Protein AF-A0A971MQJ8-F1 (afdb_monomer)

Foldseek 3Di:
DDDDDDQDDQPPADAQPLVVVCVPDPVLVVLQVVLCVVVVHNLVCCRHPNDPVVCNPPSNVGSNSVSD

Mean predicted aligned error: 2.27 Å

Secondary structure (DSSP, 8-state):
---------TT---TTTTHHHHHH-HHHHHHHHHHHHHHSS-HHHHHHTS-HHHHTSHHHHHHHHHH-

pLDDT: mean 97.25, std 2.44, range [79.94, 98.56]

Structure (mmCIF, N/CA/C/O backbone):
data_AF-A0A971MQJ8-F1
#
_entry.id   AF-A0A971MQJ8-F1
#
loop_
_atom_site.group_PDB
_atom_site.id
_atom_site.type_symbol
_atom_site.label_atom_id
_atom_site.label_alt_id
_atom_site.label_comp_id
_atom_site.label_asym_id
_atom_site.label_entity_id
_atom_site.label_seq_id
_atom_site.pdbx_PDB_ins_code
_atom_site.Cartn_x
_atom_site.Cartn_y
_atom_site.Cartn_z
_atom_site.occupancy
_atom_site.B_iso_or_equiv
_atom_site.auth_seq_id
_atom_site.auth_comp_id
_atom_site.auth_asym_id
_atom_site.auth_atom_id
_atom_site.pdbx_PDB_model_num
ATOM 1 N N . MET A 1 1 ? 26.677 -18.799 -2.383 1.00 79.94 1 MET A N 1
ATOM 2 C CA . MET A 1 1 ? 26.070 -17.622 -1.719 1.00 79.94 1 MET A CA 1
ATOM 3 C C . MET A 1 1 ? 24.584 -17.904 -1.539 1.00 79.94 1 MET A C 1
ATOM 5 O O . MET A 1 1 ? 24.004 -18.450 -2.467 1.00 79.94 1 MET A O 1
ATOM 9 N N . LYS A 1 2 ? 23.986 -17.620 -0.377 1.00 92.12 2 LYS A N 1
ATOM 10 C CA . LYS A 1 2 ? 22.533 -17.765 -0.159 1.00 92.12 2 LYS A CA 1
ATOM 11 C C . LYS A 1 2 ? 21.928 -16.376 0.052 1.00 92.12 2 LYS A C 1
ATOM 13 O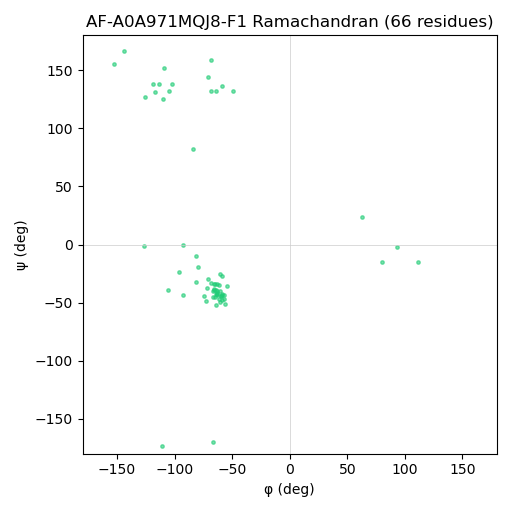 O . LYS A 1 2 ? 22.547 -15.563 0.730 1.00 92.12 2 LYS A O 1
ATOM 18 N N . LEU A 1 3 ? 20.768 -16.122 -0.551 1.00 95.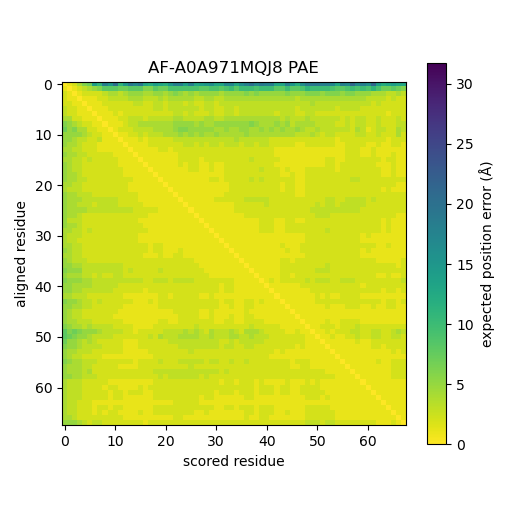94 3 LEU A N 1
ATOM 19 C CA . LEU A 1 3 ? 20.031 -14.861 -0.448 1.00 95.94 3 LEU A CA 1
ATOM 20 C C . LEU A 1 3 ? 18.865 -15.028 0.534 1.00 95.94 3 LEU A C 1
ATOM 22 O O . LEU A 1 3 ? 18.178 -16.047 0.492 1.00 95.94 3 LEU A O 1
ATOM 26 N N . ALA A 1 4 ? 18.642 -14.027 1.382 1.00 97.38 4 ALA A N 1
ATOM 27 C CA . ALA A 1 4 ? 17.449 -13.899 2.211 1.00 97.38 4 ALA A CA 1
ATOM 28 C C . ALA A 1 4 ? 16.721 -12.606 1.828 1.00 97.38 4 ALA A C 1
ATOM 30 O O . ALA A 1 4 ? 17.366 -11.581 1.611 1.00 97.38 4 ALA A O 1
ATOM 31 N N . LEU A 1 5 ? 15.394 -12.670 1.736 1.00 97.00 5 LEU A N 1
ATOM 32 C CA . LEU A 1 5 ? 14.535 -11.515 1.490 1.00 97.00 5 LEU A CA 1
ATOM 33 C C . LEU A 1 5 ? 13.840 -11.148 2.799 1.00 97.00 5 LEU A C 1
ATOM 35 O O . LEU A 1 5 ? 13.313 -12.023 3.485 1.00 97.00 5 LEU A O 1
ATOM 39 N N . LEU A 1 6 ? 13.866 -9.866 3.143 1.00 96.88 6 LEU A N 1
ATOM 40 C CA . LEU A 1 6 ? 13.192 -9.319 4.312 1.00 96.88 6 LEU A CA 1
ATOM 41 C C . LEU A 1 6 ? 12.138 -8.333 3.827 1.00 96.88 6 LEU A C 1
ATOM 43 O O . LEU A 1 6 ? 12.442 -7.459 3.017 1.00 96.88 6 LEU A O 1
ATOM 47 N N . PHE A 1 7 ? 10.926 -8.476 4.345 1.00 96.31 7 PHE A N 1
ATOM 48 C CA . PHE A 1 7 ? 9.808 -7.592 4.045 1.00 96.31 7 PHE A CA 1
ATOM 49 C C . PHE A 1 7 ? 9.500 -6.776 5.307 1.00 96.31 7 PHE A C 1
ATOM 51 O O . PHE A 1 7 ? 9.355 -7.371 6.380 1.00 96.31 7 PHE A O 1
ATOM 58 N N . PRO A 1 8 ? 9.479 -5.434 5.229 1.00 94.81 8 PRO A N 1
ATOM 59 C CA . PRO A 1 8 ? 9.191 -4.585 6.378 1.00 94.81 8 PRO A CA 1
ATOM 60 C C . PRO A 1 8 ? 7.728 -4.726 6.825 1.00 94.81 8 PRO A C 1
ATOM 62 O O . PRO A 1 8 ? 6.867 -5.160 6.065 1.00 94.81 8 PRO A O 1
ATOM 65 N N . GLY A 1 9 ? 7.456 -4.370 8.082 1.00 94.69 9 GLY A N 1
ATOM 66 C CA . GLY A 1 9 ? 6.115 -4.400 8.670 1.00 94.69 9 GLY A CA 1
ATOM 67 C C . GLY A 1 9 ? 5.556 -3.005 8.951 1.00 94.69 9 GLY A C 1
ATOM 68 O O . GLY A 1 9 ? 6.168 -1.991 8.620 1.00 94.69 9 GLY A O 1
ATOM 69 N N . GLN A 1 10 ? 4.398 -2.960 9.617 1.00 93.94 10 GLN A N 1
ATOM 70 C CA . GLN A 1 10 ? 3.738 -1.719 10.037 1.00 93.94 10 GLN A CA 1
ATOM 71 C C . GLN A 1 10 ? 4.707 -0.771 10.766 1.00 93.94 10 GLN A C 1
ATOM 73 O O . GLN A 1 10 ? 5.435 -1.184 11.667 1.00 93.94 10 GLN A O 1
ATOM 78 N N . GLY A 1 11 ? 4.699 0.504 10.374 1.00 94.19 11 GLY A N 1
ATOM 79 C CA . GLY A 1 11 ? 5.652 1.527 10.811 1.00 94.19 11 GLY A CA 1
ATOM 80 C C . GLY A 1 11 ? 6.602 1.997 9.704 1.00 94.19 11 GLY A C 1
ATOM 81 O O . GLY A 1 11 ? 7.226 3.042 9.860 1.00 94.19 11 GLY A O 1
ATOM 82 N N . SER A 1 12 ? 6.702 1.271 8.583 1.00 96.94 12 SER A N 1
ATOM 83 C CA . SER A 1 12 ? 7.521 1.663 7.427 1.00 96.94 12 SER A CA 1
ATOM 84 C C . SER A 1 12 ? 6.774 2.463 6.353 1.00 96.94 12 SER A C 1
ATOM 86 O O . SER A 1 12 ? 7.370 2.787 5.329 1.00 96.94 12 SER A O 1
ATOM 88 N N . GLN A 1 13 ? 5.478 2.728 6.531 1.00 97.69 13 GLN A N 1
ATOM 89 C CA . GLN A 1 13 ? 4.652 3.429 5.547 1.00 97.69 13 GLN A CA 1
ATOM 90 C C . GLN A 1 13 ? 5.001 4.920 5.451 1.00 97.69 13 GLN A C 1
ATOM 92 O O . GLN A 1 13 ? 5.292 5.569 6.456 1.00 97.69 13 GLN A O 1
ATOM 97 N N . TYR A 1 14 ? 4.931 5.473 4.243 1.00 98.25 14 TYR A N 1
ATOM 98 C CA . TYR A 1 14 ? 5.130 6.897 3.970 1.00 98.25 14 TYR A CA 1
ATOM 99 C C . TYR A 1 14 ? 4.358 7.307 2.712 1.00 98.25 14 TYR A C 1
ATOM 101 O O . TYR A 1 14 ? 4.101 6.483 1.837 1.00 98.25 14 TYR A O 1
ATOM 109 N N . ILE A 1 15 ? 4.003 8.588 2.600 1.00 98.38 15 ILE A N 1
ATOM 110 C CA . ILE A 1 15 ? 3.309 9.106 1.413 1.00 98.38 15 ILE A CA 1
ATOM 111 C C . ILE A 1 15 ? 4.249 9.095 0.203 1.00 98.38 15 ILE A C 1
ATOM 113 O O . ILE A 1 15 ? 5.393 9.537 0.290 1.00 98.38 15 ILE A O 1
ATOM 117 N N . GLY A 1 16 ? 3.760 8.569 -0.919 1.00 98.25 16 GLY A N 1
ATOM 118 C CA . GLY A 1 16 ? 4.527 8.315 -2.141 1.00 98.25 16 GLY A CA 1
ATOM 119 C C . GLY A 1 16 ? 5.106 6.897 -2.238 1.00 98.25 16 GLY A C 1
ATOM 120 O O . GLY A 1 16 ? 5.730 6.562 -3.249 1.00 98.25 16 GLY A O 1
ATOM 121 N N . MET A 1 17 ? 4.911 6.039 -1.226 1.00 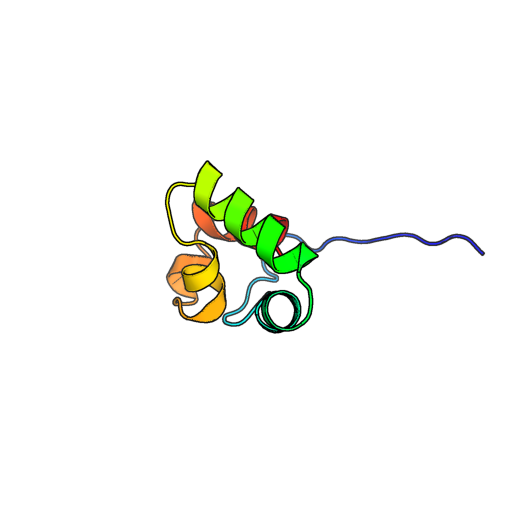98.25 17 MET A N 1
ATOM 122 C CA . MET A 1 17 ? 5.371 4.647 -1.277 1.00 98.25 17 MET A CA 1
ATOM 123 C C . MET A 1 17 ? 4.756 3.901 -2.470 1.00 98.25 17 MET A C 1
ATOM 125 O O . MET A 1 17 ? 3.574 4.044 -2.768 1.00 98.25 17 MET A O 1
ATOM 129 N N . GLY A 1 18 ? 5.566 3.118 -3.185 1.00 97.81 18 GLY A N 1
ATOM 130 C CA . GLY A 1 18 ? 5.118 2.343 -4.350 1.00 97.81 18 GLY A CA 1
ATOM 131 C C . GLY A 1 18 ? 4.991 3.123 -5.665 1.00 97.81 18 GLY A C 1
ATOM 132 O O . GLY A 1 18 ? 4.970 2.500 -6.727 1.00 97.81 18 GLY A O 1
ATOM 133 N N . GLU A 1 19 ? 4.983 4.462 -5.649 1.00 98.25 19 GLU A N 1
ATOM 134 C CA . GLU A 1 19 ? 4.715 5.271 -6.849 1.00 98.25 19 GLU A CA 1
ATOM 135 C C . GLU A 1 19 ? 5.776 5.069 -7.943 1.00 98.25 19 GLU A C 1
ATOM 137 O O . GLU A 1 19 ? 5.456 4.910 -9.126 1.00 98.25 19 GLU A O 1
ATOM 142 N N . MET A 1 20 ? 7.052 5.018 -7.552 1.00 98.12 20 MET A N 1
ATOM 143 C CA . MET A 1 20 ? 8.152 4.752 -8.479 1.00 98.12 20 MET A CA 1
ATOM 144 C C . MET A 1 20 ? 7.987 3.386 -9.154 1.00 98.12 20 MET A C 1
ATOM 146 O O . MET A 1 20 ? 8.129 3.289 -10.376 1.00 98.12 20 MET A O 1
ATOM 150 N N . TYR A 1 21 ? 7.625 2.348 -8.396 1.00 98.12 21 TYR A N 1
ATOM 151 C CA . TYR A 1 21 ? 7.422 1.016 -8.957 1.00 98.12 21 TYR A CA 1
ATOM 152 C C . TYR A 1 21 ? 6.216 0.983 -9.894 1.00 98.12 21 TYR A C 1
ATOM 154 O O . TYR A 1 21 ? 6.326 0.498 -11.019 1.00 98.12 21 TYR A O 1
ATOM 162 N N . TYR A 1 22 ? 5.100 1.585 -9.482 1.00 98.19 22 TYR A N 1
ATOM 163 C CA . TYR A 1 22 ? 3.890 1.703 -10.291 1.00 98.19 22 TYR A CA 1
ATOM 164 C C . TYR A 1 22 ? 4.149 2.411 -11.633 1.00 98.19 22 TYR A C 1
ATOM 166 O O . TYR A 1 22 ? 3.688 1.962 -12.687 1.00 98.19 22 TYR A O 1
ATOM 174 N N . LYS A 1 23 ? 4.924 3.504 -11.638 1.00 98.06 23 LYS A N 1
ATOM 175 C CA . LYS A 1 23 ? 5.253 4.245 -12.869 1.00 98.06 23 LYS A CA 1
ATOM 176 C C . LYS A 1 23 ? 6.135 3.428 -13.816 1.00 98.06 23 LYS A C 1
ATOM 178 O O . LYS A 1 23 ? 5.894 3.424 -15.023 1.00 98.06 23 LYS A O 1
ATOM 183 N N . ASN A 1 24 ? 7.112 2.696 -13.284 1.00 98.56 24 ASN A N 1
ATOM 184 C CA . ASN A 1 24 ? 8.157 2.072 -14.099 1.00 98.56 24 ASN A CA 1
ATOM 185 C C . ASN A 1 24 ? 7.889 0.605 -14.469 1.00 98.56 24 ASN A C 1
ATOM 187 O O . ASN A 1 24 ? 8.389 0.144 -15.492 1.00 98.56 24 ASN A O 1
ATOM 191 N N . PHE A 1 25 ? 7.074 -0.125 -13.703 1.00 98.50 25 PHE A N 1
ATOM 192 C CA . PHE A 1 25 ? 6.875 -1.563 -13.896 1.00 98.50 25 PHE A CA 1
ATOM 193 C C . PHE A 1 25 ? 5.395 -1.919 -14.049 1.00 98.50 25 PHE A C 1
ATOM 195 O O . PHE A 1 25 ? 4.563 -1.605 -13.201 1.00 98.50 25 PHE A O 1
ATOM 202 N N . SER A 1 26 ? 5.054 -2.635 -15.125 1.00 98.31 26 SER A N 1
ATOM 203 C CA . SER A 1 26 ? 3.686 -3.125 -15.350 1.00 98.31 26 SER A CA 1
ATOM 204 C C . SER A 1 26 ? 3.231 -4.115 -14.279 1.00 98.31 26 SER A C 1
ATOM 206 O O . SER A 1 26 ? 2.064 -4.089 -13.908 1.00 98.31 26 SER A O 1
ATOM 208 N N . ALA A 1 27 ? 4.147 -4.931 -13.743 1.00 98.44 27 ALA A N 1
ATOM 209 C CA . ALA A 1 27 ? 3.863 -5.846 -12.638 1.00 98.44 27 ALA A CA 1
ATOM 210 C C . ALA A 1 27 ? 3.325 -5.107 -11.405 1.00 98.44 27 ALA A C 1
ATOM 212 O O . ALA A 1 27 ? 2.287 -5.484 -10.878 1.00 98.44 27 ALA A O 1
ATOM 213 N N . ALA A 1 28 ? 3.967 -4.003 -11.012 1.00 98.25 28 ALA A N 1
ATOM 214 C CA . ALA A 1 28 ? 3.513 -3.193 -9.886 1.00 98.25 28 ALA A CA 1
ATOM 215 C C . ALA A 1 28 ? 2.126 -2.584 -10.142 1.00 98.25 28 ALA A C 1
ATOM 217 O O . ALA A 1 28 ? 1.285 -2.587 -9.251 1.00 98.25 28 ALA A O 1
ATOM 218 N N . ARG A 1 29 ? 1.844 -2.123 -11.371 1.00 98.50 29 ARG A N 1
ATOM 219 C CA . ARG A 1 29 ? 0.497 -1.641 -11.727 1.00 98.50 29 ARG A CA 1
ATOM 220 C C . ARG A 1 29 ? -0.559 -2.720 -11.530 1.00 98.50 29 ARG A C 1
ATOM 222 O O . ARG A 1 29 ? -1.564 -2.444 -10.896 1.00 98.50 29 ARG A O 1
ATOM 229 N N . MET A 1 30 ? -0.309 -3.936 -12.017 1.00 98.50 30 MET A N 1
ATOM 230 C CA . MET A 1 30 ? -1.256 -5.048 -11.874 1.00 98.50 30 MET A CA 1
ATOM 231 C C . MET A 1 30 ? -1.536 -5.390 -10.405 1.00 98.50 30 MET A C 1
ATOM 233 O O . MET A 1 30 ? -2.690 -5.610 -10.063 1.00 98.50 30 MET A O 1
ATOM 237 N N . VAL A 1 31 ? -0.518 -5.360 -9.537 1.00 98.50 31 VAL A N 1
ATOM 238 C CA . VAL A 1 31 ? -0.689 -5.597 -8.090 1.00 98.50 31 VAL A CA 1
ATOM 239 C C . VAL A 1 31 ? -1.558 -4.513 -7.443 1.00 98.50 31 VAL A C 1
ATOM 241 O O . VAL A 1 31 ? -2.453 -4.826 -6.665 1.00 98.50 31 VAL A O 1
ATOM 244 N N . PHE A 1 32 ? -1.353 -3.239 -7.795 1.00 98.44 32 PHE A N 1
ATOM 245 C CA . PHE A 1 32 ? -2.207 -2.152 -7.305 1.00 98.44 32 PHE A CA 1
ATOM 246 C C . PHE A 1 32 ? -3.652 -2.249 -7.813 1.00 98.44 32 PHE A C 1
ATOM 248 O O . PHE A 1 32 ? -4.570 -1.962 -7.047 1.00 98.44 32 PHE A O 1
ATOM 255 N N . GLU A 1 33 ? -3.871 -2.645 -9.071 1.00 98.19 33 GLU A N 1
ATOM 256 C CA . GLU A 1 33 ? -5.227 -2.861 -9.597 1.00 98.19 33 GLU A CA 1
ATOM 257 C C . GLU A 1 33 ? -5.924 -4.024 -8.874 1.00 98.19 33 GLU A C 1
ATOM 259 O O . GLU A 1 33 ? -7.054 -3.867 -8.420 1.00 98.19 33 GLU A O 1
ATOM 264 N N . GLU A 1 34 ? -5.230 -5.147 -8.663 1.00 98.56 34 GLU A N 1
ATOM 265 C CA . GLU A 1 34 ? -5.760 -6.280 -7.892 1.00 98.56 34 GLU A CA 1
ATOM 266 C C . GLU A 1 34 ? -6.110 -5.871 -6.454 1.00 98.56 34 GLU A C 1
ATOM 268 O O . GLU A 1 34 ? -7.192 -6.187 -5.955 1.00 98.56 34 GLU A O 1
ATOM 273 N N . ALA A 1 35 ? -5.233 -5.110 -5.793 1.00 98.38 35 ALA A N 1
ATOM 274 C CA . ALA A 1 35 ? -5.487 -4.611 -4.448 1.00 98.38 35 ALA A CA 1
ATOM 275 C C . ALA A 1 35 ? -6.722 -3.696 -4.404 1.00 98.38 35 ALA A C 1
ATOM 277 O O . ALA A 1 35 ? -7.592 -3.889 -3.554 1.00 98.38 35 ALA A O 1
ATOM 278 N N . ASN A 1 36 ? -6.839 -2.741 -5.333 1.00 98.06 36 ASN A N 1
ATOM 279 C CA . ASN A 1 36 ? -8.007 -1.860 -5.434 1.00 98.06 36 ASN A CA 1
ATOM 280 C C . ASN A 1 36 ? -9.304 -2.663 -5.646 1.00 98.06 36 ASN A C 1
ATOM 282 O O . ASN A 1 36 ? -10.319 -2.397 -4.993 1.00 98.06 36 ASN A O 1
ATOM 286 N N . ASP A 1 37 ? -9.264 -3.673 -6.517 1.00 98.12 37 ASP A N 1
ATOM 287 C CA . ASP A 1 37 ? -10.403 -4.537 -6.819 1.00 98.12 37 ASP A CA 1
ATOM 288 C C . ASP A 1 37 ? -10.849 -5.360 -5.607 1.00 98.12 37 ASP A C 1
ATOM 290 O O . ASP A 1 37 ? -12.054 -5.527 -5.394 1.00 98.12 37 ASP A O 1
ATOM 294 N N . VAL A 1 38 ? -9.920 -5.862 -4.792 1.00 98.12 38 VAL A N 1
ATOM 295 C CA . VAL A 1 38 ? -10.238 -6.635 -3.579 1.00 98.12 38 VAL A CA 1
ATOM 296 C C . VAL A 1 38 ? -10.739 -5.725 -2.457 1.00 98.12 38 VAL A C 1
ATOM 298 O O . VAL A 1 38 ? -11.739 -6.035 -1.810 1.00 98.12 38 VAL A O 1
ATOM 301 N N . LEU A 1 39 ? -10.073 -4.591 -2.244 1.00 97.62 39 LEU A N 1
ATOM 302 C CA . LEU A 1 39 ? -10.317 -3.687 -1.119 1.00 97.62 39 LEU A CA 1
ATOM 303 C C . LEU A 1 39 ? -11.531 -2.772 -1.318 1.00 97.62 39 LEU A C 1
ATOM 305 O O . LEU A 1 39 ? -12.075 -2.261 -0.342 1.00 97.62 39 LEU A O 1
ATOM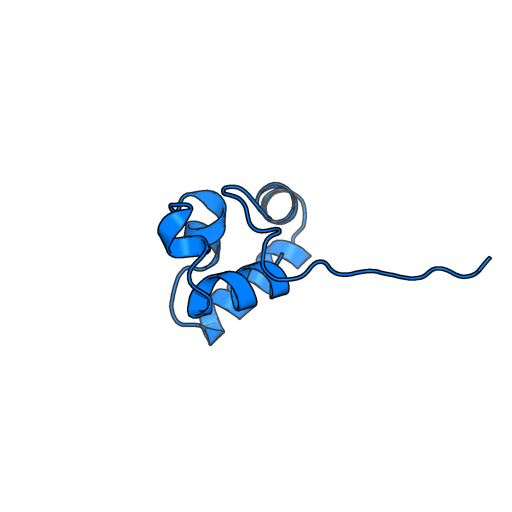 309 N N . LYS A 1 40 ? -11.978 -2.582 -2.567 1.00 97.38 40 LYS A N 1
ATOM 310 C CA . LYS A 1 40 ? -13.105 -1.705 -2.941 1.00 97.38 40 LYS A CA 1
ATOM 311 C C . LYS A 1 40 ? -12.879 -0.223 -2.617 1.00 97.38 40 LYS A C 1
ATOM 313 O O . LYS A 1 40 ? -13.835 0.543 -2.523 1.00 97.38 40 LYS A O 1
ATOM 318 N N . TYR A 1 41 ? -11.619 0.190 -2.510 1.00 96.88 41 TYR A N 1
ATOM 319 C CA . TYR A 1 41 ? -11.195 1.585 -2.433 1.00 96.88 41 TYR A CA 1
ATOM 320 C C . TYR A 1 41 ? -9.871 1.780 -3.177 1.00 96.88 41 TYR A C 1
ATOM 322 O O . TYR A 1 41 ? -9.186 0.821 -3.527 1.00 96.88 41 TYR A O 1
ATOM 330 N N . ASN A 1 42 ? -9.510 3.037 -3.434 1.00 97.56 42 ASN A N 1
ATOM 331 C CA . ASN A 1 42 ? -8.309 3.380 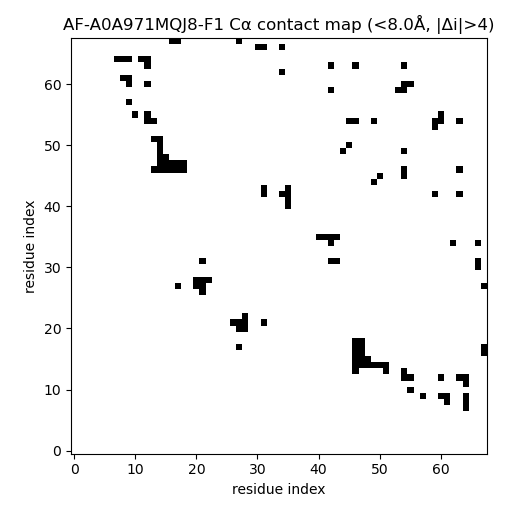-4.189 1.00 97.56 42 ASN A CA 1
ATOM 332 C C . ASN A 1 42 ? -7.068 3.397 -3.279 1.00 97.56 42 ASN A C 1
ATOM 334 O O . ASN A 1 42 ? -6.638 4.452 -2.813 1.00 97.56 42 ASN A O 1
ATOM 338 N N . LEU A 1 43 ? -6.495 2.218 -3.019 1.00 98.19 43 LEU A N 1
ATOM 339 C CA . LEU A 1 43 ? -5.284 2.056 -2.210 1.00 98.19 43 LEU A CA 1
ATOM 340 C C . LEU A 1 43 ? -4.090 2.791 -2.829 1.00 98.19 43 LEU A C 1
ATOM 342 O O . LEU A 1 43 ? -3.264 3.351 -2.110 1.00 98.19 43 LEU A O 1
ATOM 346 N N . ARG A 1 44 ? -4.019 2.825 -4.164 1.00 97.56 44 ARG A N 1
ATOM 347 C CA . ARG A 1 44 ? -2.989 3.569 -4.896 1.00 97.56 44 ARG A CA 1
ATOM 348 C C . ARG A 1 44 ? -2.993 5.046 -4.503 1.00 97.56 44 ARG A C 1
ATOM 350 O O . ARG A 1 44 ? -1.948 5.594 -4.170 1.00 97.56 44 ARG A O 1
ATOM 357 N N . ASP A 1 45 ? -4.158 5.686 -4.541 1.00 98.06 45 ASP A N 1
ATOM 358 C CA . ASP A 1 45 ? -4.278 7.103 -4.192 1.00 98.06 45 ASP A CA 1
ATOM 359 C C . ASP A 1 45 ? -3.976 7.354 -2.712 1.00 98.06 45 ASP A C 1
ATOM 361 O O . ASP A 1 45 ? -3.244 8.288 -2.393 1.00 98.06 45 ASP A O 1
ATOM 365 N N . LEU A 1 46 ? -4.412 6.453 -1.824 1.00 98.31 46 LEU A N 1
ATOM 366 C CA . LEU A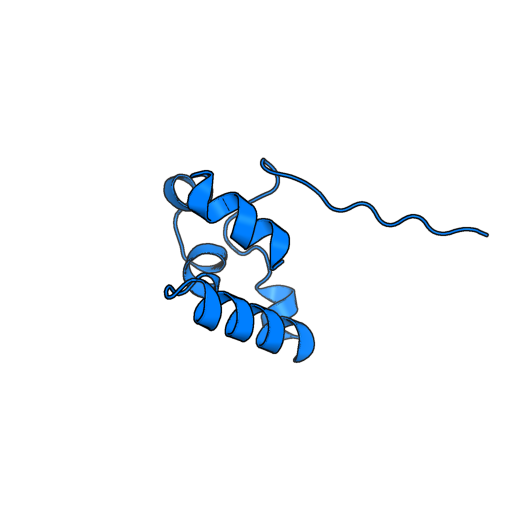 1 46 ? -4.068 6.513 -0.403 1.00 98.31 46 LEU A CA 1
ATOM 367 C C . LEU A 1 46 ? -2.549 6.463 -0.163 1.00 98.31 46 LEU A C 1
ATOM 369 O O . LEU A 1 46 ? -2.030 7.226 0.649 1.00 98.31 46 LEU A O 1
ATOM 373 N N . CYS A 1 47 ? -1.828 5.599 -0.884 1.00 98.31 47 CYS A N 1
ATOM 374 C CA . CYS A 1 47 ? -0.373 5.491 -0.774 1.00 98.31 47 CYS A CA 1
ATOM 375 C C . CYS A 1 47 ? 0.352 6.695 -1.389 1.00 98.31 47 CYS A C 1
ATOM 377 O O . CYS A 1 47 ? 1.386 7.107 -0.869 1.00 98.31 47 CYS A O 1
ATOM 379 N N . PHE A 1 48 ? -0.140 7.240 -2.508 1.00 98.31 48 PHE A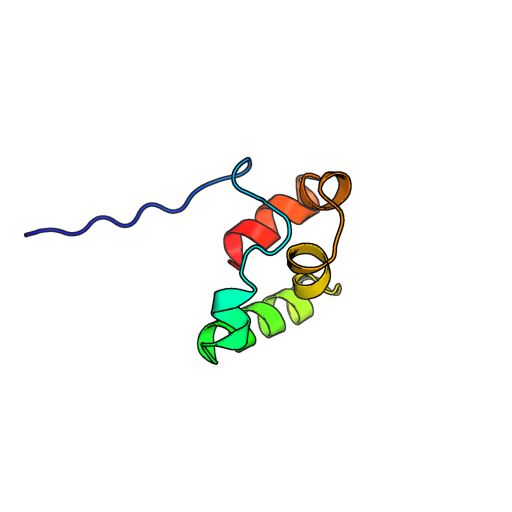 N 1
ATOM 380 C CA . PHE A 1 48 ? 0.611 8.222 -3.304 1.00 98.31 48 PHE A CA 1
ATOM 381 C C . PHE A 1 48 ? 0.304 9.664 -2.905 1.00 98.31 48 PHE A C 1
ATOM 383 O O . PHE A 1 48 ? 1.222 10.470 -2.791 1.00 98.31 48 PHE A O 1
ATOM 390 N N . ASN A 1 49 ? -0.975 9.973 -2.687 1.00 97.75 49 ASN A N 1
ATOM 391 C CA . ASN A 1 49 ? -1.482 11.334 -2.502 1.00 97.75 49 ASN A CA 1
ATOM 392 C C . ASN A 1 49 ? -2.306 11.506 -1.217 1.00 97.75 49 ASN A C 1
ATOM 394 O O . ASN A 1 49 ? -2.795 12.605 -0.955 1.00 97.75 49 ASN A O 1
ATOM 398 N N . GLY A 1 50 ? -2.501 10.435 -0.442 1.00 95.88 50 GLY A N 1
ATOM 399 C CA . GLY A 1 50 ? -3.234 10.472 0.816 1.00 95.88 50 GLY A CA 1
ATOM 400 C C . GLY A 1 50 ? -2.529 11.281 1.909 1.00 95.88 50 GLY A C 1
ATOM 401 O O . GLY A 1 50 ? -1.527 11.964 1.693 1.00 95.88 50 GLY A O 1
ATOM 402 N N . ASN A 1 51 ? -3.054 11.179 3.127 1.00 97.44 51 ASN A N 1
ATOM 403 C CA . ASN A 1 51 ? -2.447 11.761 4.323 1.00 97.44 51 ASN A CA 1
ATOM 404 C C . ASN A 1 51 ? -1.888 10.660 5.235 1.00 97.44 51 ASN A C 1
ATOM 406 O O . ASN A 1 51 ? -2.350 9.515 5.223 1.00 97.44 51 ASN A O 1
ATOM 410 N N . ILE A 1 52 ? -0.859 11.003 6.010 1.00 97.75 52 ILE A N 1
ATOM 411 C CA . ILE A 1 52 ? -0.123 10.022 6.812 1.00 97.75 52 ILE A CA 1
ATOM 412 C C . ILE A 1 52 ? -0.958 9.505 7.985 1.00 97.75 52 ILE A C 1
ATOM 414 O O . ILE A 1 52 ? -0.799 8.353 8.386 1.00 97.75 52 ILE A O 1
ATOM 418 N N . GLU A 1 53 ? -1.865 10.325 8.514 1.00 97.94 53 GLU A N 1
ATOM 419 C CA . GLU A 1 53 ? -2.760 9.971 9.611 1.00 97.94 53 GLU A CA 1
ATOM 420 C C . GLU A 1 53 ? -3.702 8.834 9.205 1.00 97.94 53 GLU A C 1
ATOM 422 O O . GLU A 1 53 ? -3.890 7.875 9.953 1.00 97.94 53 GLU A O 1
ATOM 427 N N . GLU A 1 54 ? -4.261 8.908 7.999 1.00 97.75 54 GLU A N 1
ATOM 428 C CA . GLU A 1 54 ? -5.126 7.882 7.436 1.00 97.75 54 GLU A CA 1
ATOM 429 C C . GLU A 1 54 ? -4.335 6.643 7.033 1.00 97.75 54 GLU A C 1
ATOM 431 O O . GLU A 1 54 ? -4.677 5.547 7.472 1.00 97.75 54 GLU A O 1
ATOM 436 N N . LEU A 1 55 ? -3.228 6.803 6.301 1.00 98.19 55 LEU A N 1
ATOM 437 C CA . LEU A 1 55 ? -2.382 5.680 5.892 1.00 98.19 55 LEU A CA 1
ATOM 438 C C . LEU A 1 55 ? -1.837 4.885 7.091 1.00 98.19 55 LEU A C 1
ATOM 440 O O . LEU A 1 55 ? -1.577 3.694 6.953 1.00 98.19 55 LEU A O 1
ATOM 444 N N . THR A 1 56 ? -1.683 5.514 8.263 1.00 97.94 56 THR A N 1
ATOM 445 C CA . THR A 1 56 ? -1.203 4.886 9.511 1.00 97.94 56 THR A CA 1
ATOM 446 C C . THR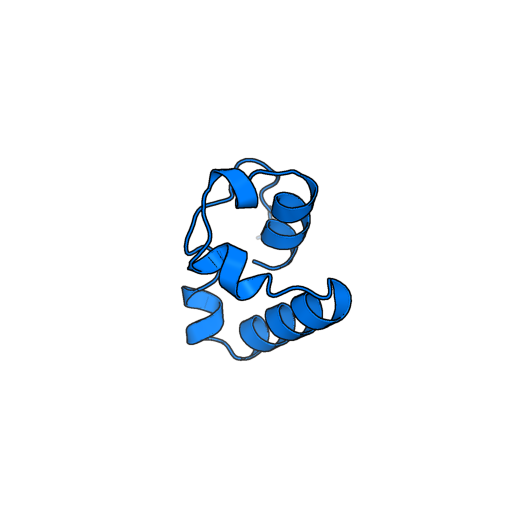 A 1 56 ? -2.291 4.116 10.273 1.00 97.94 56 THR A C 1
ATOM 448 O O . THR A 1 56 ? -1.984 3.361 11.203 1.00 97.94 56 THR A O 1
ATOM 451 N N . LYS A 1 57 ? -3.569 4.240 9.894 1.00 98.06 57 LYS A N 1
ATOM 452 C CA . LYS A 1 57 ? -4.610 3.372 10.456 1.00 98.06 57 LYS A CA 1
ATOM 453 C C . LYS A 1 57 ? -4.317 1.937 10.048 1.00 98.06 57 LYS A C 1
ATOM 455 O O . LYS A 1 57 ? -4.100 1.651 8.876 1.00 98.06 57 LYS A O 1
ATOM 460 N N . THR A 1 58 ? -4.356 1.019 11.007 1.00 96.25 58 THR A N 1
ATOM 461 C CA . THR A 1 58 ? -3.986 -0.389 10.794 1.00 96.25 58 THR A CA 1
ATOM 462 C C . THR A 1 58 ? -4.757 -1.049 9.645 1.00 96.25 58 THR A C 1
ATOM 464 O O . THR A 1 58 ? -4.168 -1.822 8.894 1.00 96.25 58 THR A O 1
ATOM 467 N N . GLU A 1 59 ? -6.031 -0.685 9.462 1.00 96.38 59 GLU A N 1
ATOM 468 C CA . GLU A 1 59 ? -6.882 -1.144 8.350 1.00 96.38 59 GLU A CA 1
ATOM 469 C C . GLU A 1 59 ? -6.349 -0.764 6.956 1.00 96.38 59 GLU A C 1
ATOM 471 O O . GLU A 1 59 ? -6.626 -1.462 5.985 1.00 96.38 59 GLU A O 1
ATOM 476 N N . TYR A 1 60 ? -5.551 0.301 6.868 1.00 97.81 60 TYR A N 1
ATOM 477 C CA . TYR A 1 60 ? -4.951 0.805 5.637 1.00 97.81 60 TYR A CA 1
ATOM 478 C C . TYR A 1 60 ? -3.457 0.495 5.538 1.00 97.81 60 TYR A C 1
ATOM 480 O O . TYR A 1 60 ? -2.975 0.114 4.474 1.00 97.81 60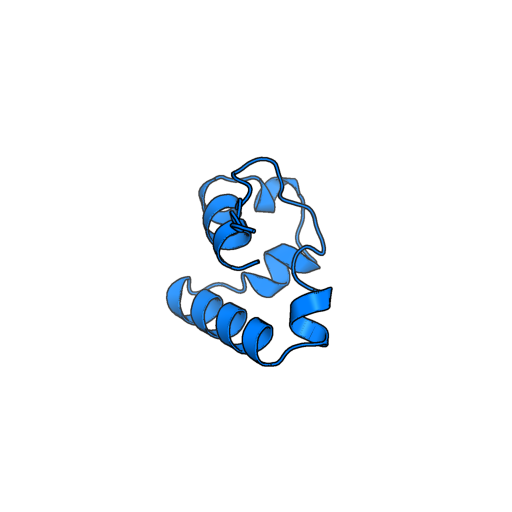 TYR A O 1
ATOM 488 N N . THR A 1 61 ? -2.710 0.594 6.639 1.00 97.56 61 THR A N 1
ATOM 489 C CA . THR A 1 61 ? -1.258 0.381 6.627 1.00 97.56 61 THR A CA 1
ATOM 490 C C . THR A 1 61 ? -0.885 -1.038 6.221 1.00 97.56 61 THR A C 1
ATOM 492 O O . THR A 1 61 ? 0.062 -1.235 5.464 1.00 97.56 61 THR A O 1
ATOM 495 N N . GLN A 1 62 ? -1.608 -2.040 6.726 1.00 97.50 62 GLN A N 1
ATOM 496 C CA . GLN A 1 62 ? -1.308 -3.439 6.426 1.00 97.50 62 GLN A CA 1
ATOM 497 C C . GLN A 1 62 ? -1.495 -3.780 4.940 1.00 97.50 62 GLN A C 1
ATOM 499 O O . GLN A 1 62 ? -0.540 -4.284 4.345 1.00 97.50 62 GLN A O 1
ATOM 504 N N . PRO A 1 63 ? -2.647 -3.484 4.300 1.00 97.69 63 PRO A N 1
ATOM 505 C CA . PRO A 1 63 ? -2.783 -3.714 2.865 1.00 97.69 63 PRO A CA 1
ATOM 506 C C . PRO A 1 63 ? -1.836 -2.838 2.037 1.00 97.69 63 PRO A C 1
ATOM 508 O O . PRO A 1 63 ? -1.321 -3.310 1.026 1.00 97.69 63 PRO A O 1
ATOM 511 N N . ALA A 1 64 ? -1.541 -1.608 2.471 1.00 98.19 64 ALA A N 1
ATOM 512 C CA . ALA A 1 64 ? -0.588 -0.738 1.783 1.00 98.19 64 ALA A CA 1
ATOM 513 C C . ALA A 1 64 ? 0.820 -1.354 1.730 1.00 98.19 64 ALA A C 1
ATOM 515 O O . ALA A 1 64 ? 1.409 -1.439 0.656 1.00 98.19 64 ALA A O 1
ATOM 516 N N . ILE A 1 65 ? 1.347 -1.827 2.864 1.00 97.81 65 ILE A N 1
ATOM 517 C CA . ILE A 1 65 ? 2.683 -2.445 2.941 1.00 97.81 65 ILE A CA 1
ATOM 518 C C . ILE A 1 65 ? 2.725 -3.794 2.220 1.00 97.81 65 ILE A C 1
ATOM 520 O O . ILE A 1 65 ? 3.747 -4.136 1.644 1.00 97.81 65 ILE A O 1
ATOM 524 N N . LEU A 1 66 ? 1.631 -4.559 2.228 1.00 97.69 66 LEU A N 1
ATOM 525 C CA . LEU A 1 66 ? 1.556 -5.808 1.468 1.00 97.69 66 LEU A CA 1
ATOM 526 C C . LEU A 1 66 ? 1.601 -5.570 -0.052 1.00 97.69 66 LEU A C 1
ATOM 528 O O . LEU A 1 66 ? 2.117 -6.408 -0.787 1.00 97.69 66 LEU A O 1
ATOM 532 N N . THR A 1 67 ? 1.032 -4.456 -0.514 1.00 98.06 67 THR A N 1
ATOM 533 C CA . THR A 1 67 ? 0.904 -4.123 -1.943 1.00 98.06 67 THR A CA 1
ATOM 534 C C . THR A 1 67 ? 2.192 -3.527 -2.528 1.00 98.06 67 THR A C 1
ATOM 536 O O . THR A 1 67 ? 2.462 -3.718 -3.715 1.00 98.06 67 THR A O 1
ATOM 539 N N . VAL A 1 68 ? 2.967 -2.791 -1.719 1.00 96.25 68 VAL A N 1
ATOM 540 C CA . VAL A 1 68 ? 4.186 -2.053 -2.121 1.00 96.25 68 VAL A CA 1
ATOM 541 C C . VAL A 1 68 ? 5.452 -2.884 -1.975 1.00 96.25 68 VAL A C 1
ATOM 543 O O . VAL A 1 68 ? 6.236 -2.885 -2.952 1.00 96.25 68 VAL A O 1
#

Nearest PDB structures (foldseek):
  3qat-assembly1_A  TM=9.818E-01  e=6.503E-05  Bartonella henselae str. Houston-1
  3ptw-assembly1_A  TM=9.521E-01  e=7.912E-05  Clostridium perfringens ATCC 13124
  3hjv-assembly1_B  TM=9.484E-01  e=3.799E-04  Vibrio cholerae
  6smd-assembly2_C  TM=9.437E-01  e=4.330E-04  Photorhabdus luminescens
  3r97-assembly1_A  TM=8.904E-01  e=1.155E-03  Xanthomonas oryzae pv. oryzae KACC 10331

Sequence (68 aa):
MKLALLFPGQGSQYIGMGEMYYKNFSAARMVFEEANDVLKYNLRDLCFNGNIEELTKTEYTQPAILTV

Solvent-accessible surface area (backbone atoms only — not comparable to full-atom values): 4197 Å² total; per-residue (Å²): 139,85,88,84,88,85,80,85,61,90,86,74,80,54,76,41,53,48,46,69,48,39,75,74,32,70,68,45,40,52,46,45,51,53,48,22,67,72,70,74,47,65,54,60,50,43,30,46,72,46,53,67,75,61,42,64,37,68,89,43,30,52,60,49,59,75,64,90

Radius of gyration: 12.35 Å; Cα contacts (8 Å, |Δi|>4): 67; chains: 1; bounding box: 39×30×26 Å